Protein AF-A0A6G1RM54-F1 (afdb_monomer_lite)

Sequence (121 aa):
WNFHCWVESWMARPDLAPGYDGWQALDPTPQEKSEGVFCCGPAPVKAIKEGDLQLKYDIPFIFAEVNADVVYWVVHQDGTEKKSTHSSVVGKNISTKSVGRDSREDITHTYKYPEGSDKER

Organism: NCBI:txid2861861

InterPro domains:
  IPR036985 Transglutaminase-like superfamily [G3DSA:3.90.260.10] (1-121)
  IPR038765 Papain-like cysteine peptidase superfamily [SSF54001] (1-121)
  IPR050779 Protein-glutamine gamma-glutamyltransferases [PTHR11590] (1-121)

Secondary structure (DSSP, 8-state):
------EEEEE--TTS-TT--EEEEEE-SSSS-BTTBS-EEEEEHHHHHHT-TTSTTTHHHHHHHHHPPEEEEEE-TTS-EEEEEESTTSS-S-EEEPTTSSSEEE-HHHHSPPTT-TTT-

Foldseek 3Di:
DLDDDWDWDFADPPVDDPDLGTIFTKHQPQDDDDVNHRIWDSHRLQCLAQVVCPDDDPSVPVNCQQFPKDKDWDQDPVRDIDIDIDGPPGNPQPWDADPPHRDIDGPSVSRYDDPPDPSRD

Structure (mmCIF, N/CA/C/O backbone):
data_AF-A0A6G1RM54-F1
#
_entry.id   AF-A0A6G1RM54-F1
#
loop_
_atom_site.group_PDB
_atom_site.id
_atom_site.type_symbol
_atom_site.label_atom_id
_atom_site.label_alt_id
_atom_site.label_comp_id
_atom_site.label_asym_id
_atom_site.label_entity_id
_atom_site.label_seq_id
_atom_site.pdbx_PDB_ins_code
_atom_site.Cartn_x
_atom_site.Cartn_y
_atom_site.Cartn_z
_atom_site.occupancy
_atom_site.B_iso_or_equiv
_atom_site.auth_seq_id
_atom_site.auth_comp_id
_atom_site.auth_asym_id
_atom_site.auth_atom_id
_atom_site.pdbx_PDB_model_num
ATOM 1 N N . TRP A 1 1 ? 11.915 -6.211 -3.943 1.00 92.19 1 TRP A N 1
ATOM 2 C CA . TRP A 1 1 ? 12.238 -7.140 -2.841 1.00 92.19 1 TRP A CA 1
ATOM 3 C C . TRP A 1 1 ? 11.519 -8.459 -3.105 1.00 92.19 1 TRP A C 1
ATOM 5 O O . TRP A 1 1 ? 10.517 -8.421 -3.807 1.00 92.19 1 TRP A O 1
ATOM 15 N N . ASN A 1 2 ? 12.002 -9.605 -2.599 1.00 95.25 2 ASN A N 1
ATOM 16 C CA . ASN A 1 2 ? 11.247 -10.870 -2.720 1.00 95.25 2 ASN A CA 1
ATOM 17 C C . ASN A 1 2 ? 9.975 -10.838 -1.857 1.00 95.25 2 ASN A C 1
ATOM 19 O O . ASN A 1 2 ? 8.913 -11.250 -2.307 1.00 95.25 2 ASN A O 1
ATOM 23 N N . PHE A 1 3 ? 10.097 -10.321 -0.635 1.00 97.00 3 PHE A N 1
ATOM 24 C CA . PHE A 1 3 ? 9.001 -9.912 0.239 1.00 97.00 3 PHE A CA 1
ATOM 25 C C . PHE A 1 3 ? 9.489 -8.751 1.111 1.00 97.00 3 PHE A C 1
ATOM 27 O O . PHE A 1 3 ? 10.698 -8.544 1.232 1.00 97.00 3 PHE A O 1
ATOM 34 N N . HIS A 1 4 ? 8.556 -8.018 1.703 1.00 96.44 4 HIS A N 1
ATOM 35 C CA . HIS A 1 4 ? 8.797 -6.959 2.677 1.00 96.44 4 HIS A CA 1
ATOM 36 C C . HIS A 1 4 ? 7.687 -7.010 3.735 1.00 96.44 4 HIS A C 1
ATOM 38 O O . HIS A 1 4 ? 6.591 -7.485 3.434 1.00 96.44 4 HIS A O 1
ATOM 44 N N . CYS A 1 5 ? 7.985 -6.595 4.964 1.00 96.50 5 CYS A N 1
ATOM 45 C CA . CYS A 1 5 ? 7.058 -6.665 6.089 1.00 96.50 5 CYS A CA 1
ATOM 46 C C . CYS A 1 5 ? 6.900 -5.287 6.732 1.00 96.50 5 CYS A C 1
ATOM 48 O O . CYS A 1 5 ? 7.890 -4.658 7.091 1.00 96.50 5 CYS A O 1
ATOM 50 N N . TRP A 1 6 ? 5.653 -4.899 6.976 1.00 97.00 6 TRP A N 1
ATOM 51 C CA . TRP A 1 6 ? 5.265 -3.739 7.779 1.00 97.00 6 TRP A CA 1
ATOM 52 C C . TRP A 1 6 ? 4.241 -4.173 8.843 1.00 97.00 6 TRP A C 1
ATOM 54 O O . TRP A 1 6 ? 3.945 -5.364 8.986 1.00 97.00 6 TRP A O 1
ATOM 64 N N . VAL A 1 7 ? 3.706 -3.227 9.616 1.00 97.81 7 VAL A N 1
ATOM 65 C CA . VAL A 1 7 ? 2.714 -3.485 10.672 1.00 97.81 7 VAL A CA 1
ATOM 66 C C . VAL A 1 7 ? 1.422 -2.724 10.385 1.00 97.81 7 VAL A C 1
ATOM 68 O O . VAL A 1 7 ? 1.456 -1.596 9.906 1.00 97.81 7 VAL A O 1
ATOM 71 N N . GLU A 1 8 ? 0.275 -3.312 10.725 1.00 98.44 8 GLU A N 1
ATOM 72 C CA . GLU A 1 8 ? -1.001 -2.596 10.764 1.00 98.44 8 GLU A CA 1
ATOM 73 C C . GLU A 1 8 ? -1.437 -2.320 12.207 1.00 98.44 8 GLU A C 1
ATOM 75 O O . GLU A 1 8 ? -1.351 -3.189 13.075 1.00 98.44 8 GLU A O 1
ATOM 80 N N . SER A 1 9 ? -1.925 -1.109 12.476 1.00 98.31 9 SER A N 1
ATOM 81 C CA . SER A 1 9 ? -2.528 -0.734 13.762 1.00 98.31 9 SER A CA 1
ATOM 82 C C . SER A 1 9 ? -3.943 -0.206 13.567 1.00 98.31 9 SER A C 1
ATOM 84 O O . SER A 1 9 ? -4.197 0.580 12.658 1.00 98.31 9 SER A O 1
ATOM 86 N N . TRP A 1 10 ? -4.871 -0.629 14.425 1.00 98.44 10 TRP A N 1
ATOM 87 C CA . TRP A 1 10 ? -6.269 -0.207 14.364 1.00 98.44 10 TRP A CA 1
ATOM 88 C C . TRP A 1 10 ? -6.489 1.066 15.183 1.00 98.44 10 TRP A C 1
ATOM 90 O O . TRP A 1 10 ? -6.317 1.054 16.403 1.00 98.44 10 TRP A O 1
ATOM 100 N N . MET A 1 11 ? -6.899 2.156 14.537 1.00 98.31 11 MET A N 1
ATOM 101 C CA . MET A 1 11 ? -7.220 3.417 15.214 1.00 98.31 11 MET A CA 1
ATOM 102 C C . MET A 1 11 ? -8.198 4.273 14.403 1.00 98.31 11 MET A C 1
ATOM 104 O O . MET A 1 11 ? -8.391 4.062 13.206 1.00 98.31 11 MET A O 1
ATOM 108 N N . ALA A 1 12 ? -8.816 5.250 15.066 1.00 97.88 12 ALA A N 1
ATOM 109 C CA . ALA A 1 12 ? -9.551 6.309 14.383 1.00 97.88 12 ALA A CA 1
ATOM 110 C C . ALA A 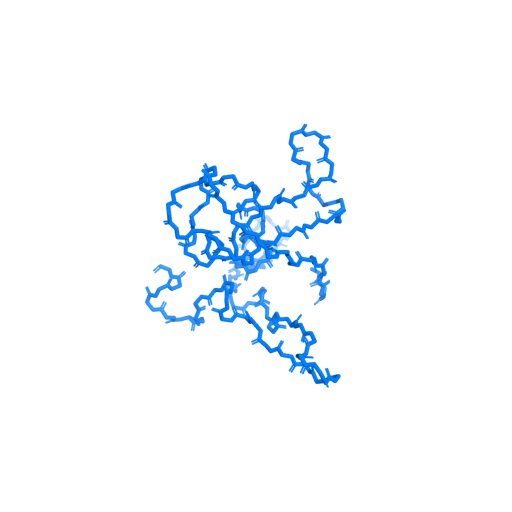1 12 ? -8.584 7.342 13.780 1.00 97.88 12 ALA A C 1
ATOM 112 O O . ALA A 1 12 ? -7.478 7.533 14.291 1.00 97.88 12 ALA A O 1
ATOM 113 N N . ARG A 1 13 ? -9.027 8.037 12.731 1.00 97.62 13 ARG A N 1
ATOM 114 C CA . ARG A 1 13 ? -8.309 9.116 12.040 1.00 97.62 13 ARG A CA 1
ATOM 115 C C . ARG A 1 13 ? -9.108 10.420 12.088 1.00 97.62 13 ARG A C 1
ATOM 117 O O . ARG A 1 13 ? -9.564 10.898 11.051 1.00 97.62 13 ARG A O 1
ATOM 124 N N . PRO A 1 14 ? -9.291 11.020 13.284 1.00 97.19 14 PRO A N 1
ATOM 125 C CA . PRO A 1 14 ? -10.031 12.278 13.432 1.00 97.19 14 PRO A CA 1
ATOM 126 C C . PRO A 1 14 ? -9.338 13.468 12.748 1.00 97.19 14 PRO A C 1
ATOM 128 O O . PRO A 1 14 ? -9.937 14.529 12.603 1.00 97.19 14 PRO A O 1
ATOM 131 N N . ASP A 1 15 ? -8.076 13.301 12.350 1.00 96.75 15 ASP A N 1
ATOM 132 C CA . ASP A 1 15 ? -7.301 14.244 11.549 1.00 96.75 15 ASP A CA 1
ATOM 133 C C . ASP A 1 15 ? -7.667 14.225 10.051 1.00 96.75 15 ASP A C 1
ATOM 135 O O . ASP A 1 15 ? -7.297 15.149 9.327 1.00 96.75 15 ASP A O 1
ATOM 139 N N . LEU A 1 16 ? -8.396 13.205 9.583 1.00 95.75 16 LEU A N 1
ATOM 140 C CA . LEU A 1 16 ? -8.829 13.043 8.194 1.00 95.75 16 LEU A CA 1
ATOM 141 C C . LEU A 1 16 ? -10.352 13.190 8.048 1.00 95.75 16 LEU A C 1
ATOM 143 O O . LEU A 1 16 ? -11.107 13.232 9.019 1.00 95.75 16 LEU A O 1
ATOM 147 N N . ALA A 1 17 ? -10.823 13.248 6.798 1.00 93.69 17 ALA A N 1
ATOM 148 C CA . ALA A 1 17 ? -12.252 13.175 6.509 1.00 93.69 17 ALA A CA 1
ATOM 149 C C . ALA A 1 17 ? -12.852 11.832 6.991 1.00 93.69 17 ALA A C 1
ATOM 151 O O . ALA A 1 17 ? -12.148 10.819 7.021 1.00 93.69 17 ALA A O 1
ATOM 152 N N . PRO A 1 18 ? -14.154 11.782 7.330 1.00 94.94 18 PRO A N 1
ATOM 153 C CA . PRO A 1 18 ? -14.794 10.544 7.753 1.00 94.94 18 PRO A CA 1
ATOM 154 C C . PRO A 1 18 ? -14.603 9.407 6.747 1.00 94.94 18 PRO A C 1
ATOM 156 O O . PRO A 1 18 ? -14.775 9.582 5.541 1.00 94.94 18 PRO A O 1
ATOM 159 N N . GLY A 1 19 ? -14.307 8.217 7.269 1.00 95.75 19 GLY A N 1
ATOM 160 C CA . GLY A 1 19 ? -14.194 6.998 6.475 1.00 95.75 19 GLY A CA 1
ATOM 161 C C . GLY A 1 19 ? -12.784 6.433 6.325 1.00 95.75 19 GLY A C 1
ATOM 162 O O . GLY A 1 19 ? -12.677 5.428 5.630 1.00 95.75 19 GLY A O 1
ATOM 163 N N . TYR A 1 20 ? -11.758 7.013 6.961 1.00 97.75 20 TYR A N 1
ATOM 164 C CA . TYR A 1 20 ? -10.376 6.488 6.996 1.00 97.75 20 TYR A CA 1
ATOM 165 C C . TYR A 1 20 ? -9.971 5.848 8.338 1.00 97.75 20 TYR A C 1
ATOM 167 O O . TYR A 1 20 ? -8.801 5.523 8.550 1.00 97.75 20 TYR A O 1
ATOM 175 N N . ASP A 1 21 ? -10.934 5.643 9.237 1.00 98.00 21 ASP A N 1
ATOM 176 C CA . ASP A 1 21 ? -10.747 4.850 10.454 1.00 98.00 21 ASP A CA 1
ATOM 177 C C . ASP A 1 21 ? -10.436 3.380 10.126 1.00 98.00 21 ASP A C 1
ATOM 179 O O . ASP A 1 21 ? -10.751 2.879 9.043 1.00 98.00 21 ASP A O 1
ATOM 183 N N . GLY A 1 22 ? -9.875 2.664 11.100 1.00 98.31 22 GLY A N 1
ATOM 184 C CA . GLY A 1 22 ? -9.599 1.233 11.009 1.00 98.31 22 GLY A CA 1
ATOM 185 C C . GLY A 1 22 ? -8.108 0.952 10.886 1.00 98.31 22 GLY A C 1
ATOM 186 O O . GLY A 1 22 ? -7.302 1.580 11.576 1.00 98.31 22 GLY A O 1
ATOM 187 N N . TRP A 1 23 ? -7.736 0.004 10.026 1.00 98.62 23 TRP A N 1
ATOM 188 C CA . TRP A 1 23 ? -6.344 -0.400 9.831 1.00 98.62 23 TRP A CA 1
ATOM 189 C C . TRP A 1 23 ? -5.497 0.696 9.183 1.00 98.62 23 TRP A C 1
ATOM 191 O O . TRP A 1 23 ? -5.826 1.226 8.119 1.00 98.62 23 TRP A O 1
ATOM 201 N N . GLN A 1 24 ? -4.382 1.003 9.838 1.00 98.44 24 GLN A N 1
ATOM 202 C CA . GLN A 1 24 ? -3.366 1.935 9.374 1.00 98.44 24 GLN A CA 1
ATOM 203 C C . GLN A 1 24 ? -2.057 1.176 9.171 1.00 98.44 24 GLN A C 1
ATOM 205 O O . GLN A 1 24 ? -1.609 0.511 10.102 1.00 98.44 24 GLN A O 1
ATOM 210 N N . ALA A 1 25 ? -1.439 1.291 8.000 1.00 97.94 25 ALA A N 1
ATOM 211 C CA . ALA A 1 25 ? -0.110 0.759 7.736 1.00 97.94 25 ALA A CA 1
ATOM 212 C C . ALA A 1 25 ? 0.960 1.659 8.378 1.00 97.94 25 ALA A C 1
ATOM 214 O O . ALA A 1 25 ? 0.915 2.886 8.246 1.00 97.94 25 ALA A O 1
ATOM 215 N N . LEU A 1 26 ? 1.908 1.037 9.076 1.00 95.56 26 LEU A N 1
ATOM 216 C CA . LEU A 1 26 ? 3.112 1.647 9.628 1.00 95.56 26 LEU A CA 1
ATOM 217 C C . LEU A 1 26 ? 4.308 0.796 9.218 1.00 95.56 26 LEU A C 1
ATOM 219 O O . LEU A 1 26 ? 4.342 -0.402 9.513 1.00 95.56 26 LEU A O 1
ATOM 223 N N . ASP A 1 27 ? 5.303 1.419 8.601 1.00 93.94 27 ASP A N 1
ATOM 224 C CA . ASP A 1 27 ? 6.546 0.743 8.251 1.00 93.94 27 ASP A CA 1
ATOM 225 C C . ASP A 1 27 ? 7.726 1.368 9.012 1.00 93.94 27 ASP A C 1
ATOM 227 O O . ASP A 1 27 ? 8.107 2.514 8.751 1.00 93.94 27 ASP A O 1
ATOM 231 N N . PRO A 1 28 ? 8.296 0.650 9.999 1.00 88.25 28 PRO A N 1
ATOM 232 C CA . PRO A 1 28 ? 9.481 1.098 10.722 1.00 88.25 28 PRO A CA 1
ATOM 233 C C . PRO A 1 28 ? 10.784 0.822 9.955 1.00 88.25 28 PRO A C 1
ATOM 235 O O . PRO A 1 28 ? 11.861 1.191 10.427 1.00 88.25 28 PRO A O 1
ATOM 238 N N . THR A 1 29 ? 10.722 0.131 8.815 1.00 85.69 29 THR A N 1
ATOM 239 C CA . THR A 1 29 ? 11.897 -0.198 8.011 1.00 85.69 29 THR A CA 1
ATOM 240 C C . THR A 1 29 ? 12.430 1.077 7.363 1.00 85.69 29 THR A C 1
ATOM 242 O O . THR A 1 29 ? 11.688 1.768 6.668 1.00 85.69 29 THR A O 1
ATOM 245 N N . PRO A 1 30 ? 13.715 1.414 7.549 1.00 78.75 30 PRO A N 1
ATOM 246 C CA . PRO A 1 30 ? 14.272 2.662 7.051 1.00 78.75 30 PRO A CA 1
ATOM 247 C C . PRO A 1 30 ? 14.513 2.591 5.535 1.00 78.75 30 PRO A C 1
ATOM 249 O O . PRO A 1 30 ? 15.636 2.351 5.096 1.00 78.75 30 PRO A O 1
ATOM 252 N N . GLN A 1 31 ? 13.456 2.761 4.737 1.00 64.50 31 GLN A N 1
ATOM 253 C CA . GLN A 1 31 ? 13.526 2.765 3.271 1.00 64.50 31 GLN A CA 1
ATOM 254 C C . GLN A 1 31 ? 13.513 4.187 2.705 1.00 64.50 31 GLN A C 1
ATOM 256 O O . GLN A 1 31 ? 14.434 4.569 1.986 1.00 64.50 31 GLN A O 1
ATOM 261 N N . GLU A 1 32 ? 12.521 4.987 3.093 1.00 66.12 32 GLU A N 1
ATOM 262 C CA . GLU A 1 32 ? 12.370 6.390 2.703 1.00 66.12 32 GLU A CA 1
ATOM 263 C C . GLU A 1 32 ? 12.373 7.301 3.931 1.00 66.12 32 GLU A C 1
ATOM 265 O O . GLU A 1 32 ? 12.085 6.879 5.056 1.00 66.12 32 GLU A O 1
ATOM 270 N N . LYS A 1 33 ? 12.746 8.567 3.725 1.00 67.44 33 LYS A N 1
ATOM 271 C CA . LYS A 1 33 ? 12.720 9.568 4.797 1.00 67.44 33 LYS A CA 1
ATOM 272 C C . LYS A 1 33 ? 11.405 10.338 4.754 1.00 67.44 33 LYS A C 1
ATOM 274 O O . LYS A 1 33 ? 11.221 11.163 3.863 1.00 67.44 33 LYS A O 1
ATOM 279 N N . SER A 1 34 ? 10.562 10.170 5.767 1.00 64.88 34 SER A N 1
ATOM 280 C CA . SER A 1 34 ? 9.443 11.076 6.029 1.00 64.88 34 SER A CA 1
ATOM 281 C C . SER A 1 34 ? 9.928 12.233 6.904 1.00 64.88 34 SER A C 1
ATOM 283 O O . SER A 1 34 ? 10.473 12.031 7.989 1.00 64.88 34 SER A O 1
ATOM 285 N N . GLU A 1 35 ? 9.846 13.461 6.387 1.00 69.25 35 GLU A N 1
ATOM 286 C CA . GLU A 1 35 ? 10.306 14.68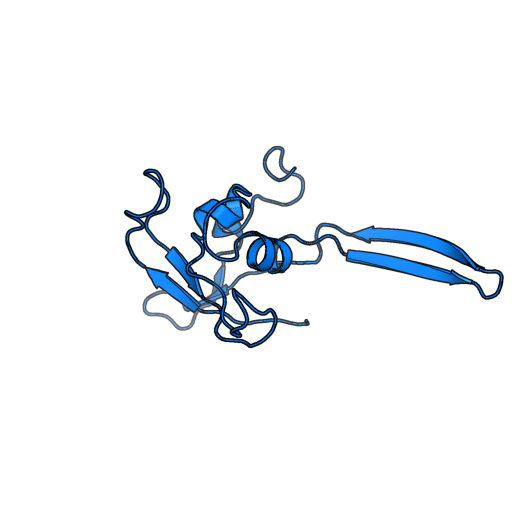7 7.070 1.00 69.25 35 GLU A CA 1
ATOM 287 C C . GLU A 1 35 ? 11.756 14.610 7.618 1.00 69.25 35 GLU A C 1
ATOM 289 O O . GLU A 1 35 ? 12.120 15.250 8.602 1.00 69.25 35 GLU A O 1
ATOM 294 N N . GLY A 1 36 ? 12.625 13.833 6.957 1.00 64.88 36 GLY A N 1
ATOM 295 C CA . GLY A 1 36 ? 14.035 13.663 7.332 1.00 64.88 36 GLY A CA 1
ATOM 296 C C . GLY A 1 36 ? 14.320 12.525 8.321 1.00 64.88 36 GLY A C 1
ATOM 297 O O . GLY A 1 36 ? 15.495 12.228 8.558 1.00 64.88 36 GLY A O 1
ATOM 298 N N . VAL A 1 37 ? 13.287 11.853 8.834 1.00 69.44 37 VAL A N 1
ATOM 299 C CA . VAL A 1 37 ? 13.381 10.674 9.707 1.00 69.44 37 VAL A CA 1
ATOM 300 C C . VAL A 1 37 ? 12.958 9.427 8.932 1.00 69.44 37 VAL A C 1
ATOM 302 O O . VAL A 1 37 ? 12.083 9.470 8.077 1.00 69.44 37 VAL A O 1
ATOM 305 N N . PHE A 1 38 ? 13.602 8.296 9.206 1.00 69.31 38 PHE A N 1
ATOM 306 C CA . PHE A 1 38 ? 13.218 7.018 8.616 1.00 69.31 38 PHE A CA 1
ATOM 307 C C . PHE A 1 38 ? 12.013 6.423 9.355 1.00 69.31 38 PHE A C 1
ATOM 309 O O . PHE A 1 38 ? 12.170 5.663 10.311 1.00 69.31 38 PHE A O 1
ATOM 316 N N . CYS A 1 39 ? 10.820 6.812 8.929 1.00 75.81 39 CYS A N 1
ATOM 317 C CA . CYS A 1 39 ? 9.545 6.249 9.354 1.00 75.81 39 CYS A CA 1
ATOM 318 C C . CYS A 1 39 ? 8.516 6.423 8.232 1.00 75.81 39 CYS A C 1
ATOM 320 O O . CYS A 1 39 ? 8.645 7.336 7.419 1.00 75.81 39 CYS A O 1
ATOM 322 N N . CYS A 1 40 ? 7.508 5.553 8.184 1.00 83.62 40 CYS A N 1
ATOM 323 C CA . CYS A 1 40 ? 6.379 5.669 7.264 1.00 83.62 40 CYS A CA 1
ATOM 324 C C . CYS A 1 40 ? 5.058 5.378 7.988 1.00 83.62 40 CYS A C 1
ATOM 326 O O . CYS A 1 40 ? 4.942 4.388 8.720 1.00 83.62 40 CYS A O 1
ATOM 328 N N . GLY A 1 41 ? 4.056 6.227 7.758 1.00 88.06 41 GLY A N 1
ATOM 329 C CA . GLY A 1 41 ? 2.707 6.096 8.309 1.00 88.06 41 GLY A CA 1
ATOM 330 C C . GLY A 1 41 ? 2.460 6.920 9.585 1.00 88.06 41 GLY A C 1
ATOM 331 O O . GLY A 1 41 ? 3.340 7.640 10.055 1.00 88.06 41 GLY A O 1
ATOM 332 N N . PRO A 1 42 ? 1.247 6.846 10.168 1.00 95.88 42 PRO A N 1
ATOM 333 C CA . PRO A 1 42 ? 0.163 5.922 9.831 1.00 95.88 42 PRO A CA 1
ATOM 334 C C . PRO A 1 42 ? -0.560 6.284 8.522 1.00 95.88 42 PRO A C 1
ATOM 336 O O . PRO A 1 42 ? -1.124 7.374 8.377 1.00 95.88 42 PRO A O 1
ATOM 339 N N . ALA A 1 43 ? -0.590 5.340 7.581 1.00 97.44 43 ALA A N 1
ATOM 340 C CA . ALA A 1 43 ? -1.308 5.459 6.313 1.00 97.44 43 ALA A CA 1
ATOM 341 C C . ALA A 1 43 ? -2.603 4.636 6.359 1.00 97.44 43 ALA A C 1
ATOM 343 O O . ALA A 1 43 ? -2.529 3.431 6.611 1.00 97.44 43 ALA A O 1
ATOM 344 N N . PRO A 1 44 ? -3.790 5.211 6.100 1.00 98.38 44 PRO A N 1
ATOM 345 C CA . PRO A 1 44 ? -5.013 4.419 6.077 1.00 98.38 44 PRO A CA 1
ATOM 346 C C . PRO A 1 44 ? -4.944 3.366 4.968 1.00 98.38 44 PRO A C 1
ATOM 348 O O . PRO A 1 44 ? -4.779 3.717 3.799 1.00 98.38 44 PRO A O 1
ATOM 351 N N . VAL A 1 45 ? -5.145 2.088 5.303 1.00 98.44 45 VAL A N 1
ATOM 352 C CA . VAL A 1 45 ? -5.156 0.993 4.308 1.00 98.44 45 V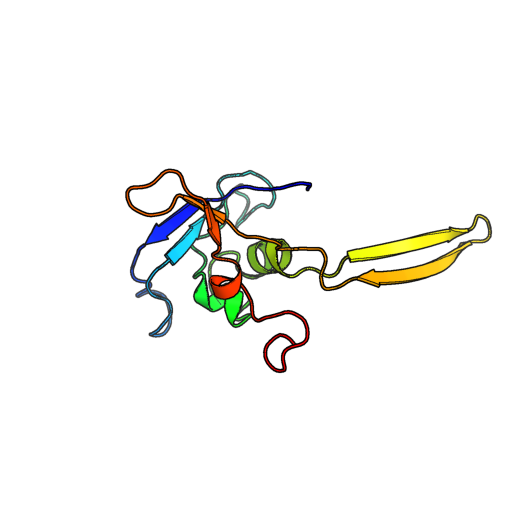AL A CA 1
ATOM 353 C C . VAL A 1 45 ? -6.210 1.252 3.229 1.00 98.44 45 VAL A C 1
ATOM 355 O O . VAL A 1 45 ? -5.981 1.023 2.045 1.00 98.44 45 VAL A O 1
ATOM 358 N N . LYS A 1 46 ? -7.340 1.849 3.621 1.00 98.00 46 LYS A N 1
ATOM 359 C CA . LYS A 1 46 ? -8.369 2.289 2.680 1.00 98.00 46 LYS A CA 1
ATOM 360 C C . LYS A 1 46 ? -7.869 3.361 1.705 1.00 98.00 46 LYS A C 1
ATOM 362 O O . LYS A 1 46 ? -8.150 3.254 0.522 1.00 98.00 46 LYS A O 1
ATOM 367 N N . ALA A 1 47 ? -7.138 4.368 2.180 1.00 97.75 47 ALA A N 1
ATOM 368 C CA . ALA A 1 47 ? -6.618 5.426 1.314 1.00 97.75 47 ALA A CA 1
ATOM 369 C C . ALA A 1 47 ? -5.585 4.877 0.317 1.00 97.75 47 ALA A C 1
ATOM 371 O O . ALA A 1 47 ? -5.548 5.310 -0.830 1.00 97.75 47 ALA A O 1
ATOM 372 N N . ILE A 1 48 ? -4.799 3.873 0.727 1.00 97.81 48 ILE A N 1
ATOM 373 C CA . ILE A 1 48 ? -3.915 3.129 -0.179 1.00 97.81 48 ILE A CA 1
ATOM 374 C C . ILE A 1 48 ? -4.748 2.422 -1.258 1.00 97.81 48 ILE A C 1
ATOM 376 O O . ILE A 1 48 ? -4.482 2.591 -2.441 1.00 97.81 48 ILE A O 1
ATOM 380 N N . LYS A 1 49 ? -5.811 1.708 -0.880 1.00 97.69 49 LYS A N 1
ATOM 381 C CA . LYS A 1 49 ? -6.676 1.012 -1.844 1.00 97.69 49 LYS A CA 1
ATOM 382 C C . LYS A 1 49 ? -7.367 1.924 -2.851 1.00 97.69 49 LYS A C 1
ATOM 384 O O . LYS A 1 49 ? -7.472 1.552 -4.016 1.00 97.69 49 LYS A O 1
ATOM 389 N N . GLU A 1 50 ? -7.869 3.068 -2.401 1.00 97.06 50 GLU A N 1
ATOM 390 C CA . GLU A 1 50 ? -8.573 4.019 -3.269 1.00 97.06 50 GLU A CA 1
ATOM 391 C C . GLU A 1 50 ? -7.615 4.940 -4.047 1.00 97.06 50 GLU A C 1
ATOM 393 O O . GLU A 1 50 ? -8.053 5.671 -4.929 1.00 97.06 50 GLU A O 1
ATOM 398 N N . GLY A 1 51 ? -6.307 4.901 -3.761 1.00 95.88 51 GLY A N 1
ATOM 399 C CA . GLY A 1 51 ? -5.325 5.762 -4.422 1.00 95.88 51 GLY A CA 1
ATOM 400 C C . GLY A 1 51 ? -5.391 7.227 -3.973 1.00 95.88 51 GLY A C 1
ATOM 401 O O . GLY A 1 51 ? -5.044 8.127 -4.738 1.00 95.88 51 GLY A O 1
ATOM 402 N N . ASP A 1 52 ? -5.796 7.496 -2.730 1.00 96.69 52 ASP A N 1
ATOM 403 C CA . ASP A 1 52 ? -5.910 8.846 -2.161 1.00 96.69 52 ASP A CA 1
ATOM 404 C C . ASP A 1 52 ? -4.542 9.396 -1.710 1.00 96.69 52 ASP A C 1
ATOM 406 O O . ASP A 1 52 ? -4.290 9.681 -0.536 1.00 96.69 52 ASP A O 1
ATOM 410 N N . LEU A 1 53 ? -3.630 9.559 -2.671 1.00 95.19 53 LEU A N 1
ATOM 411 C CA . LEU A 1 53 ? -2.198 9.807 -2.444 1.00 95.19 53 LEU A CA 1
ATOM 412 C C . LEU A 1 53 ? -1.864 11.147 -1.766 1.00 95.19 53 LEU A C 1
ATOM 414 O O . LEU A 1 53 ? -0.729 11.362 -1.350 1.00 95.19 53 LEU A O 1
ATOM 418 N N . GLN A 1 54 ? -2.823 12.069 -1.684 1.00 94.25 54 GLN A N 1
ATOM 419 C CA . GLN A 1 54 ? -2.621 13.406 -1.112 1.00 94.25 54 GLN A CA 1
ATOM 420 C C . GLN A 1 54 ? -2.805 13.445 0.413 1.00 94.25 54 GLN A C 1
ATOM 422 O O . GLN A 1 54 ? -2.512 14.466 1.039 1.00 94.25 54 GLN A O 1
ATOM 427 N N . LEU A 1 55 ? -3.319 12.371 1.024 1.00 93.62 55 LEU A N 1
ATOM 428 C CA . LEU A 1 55 ? -3.545 12.326 2.466 1.00 93.62 55 LEU A CA 1
ATOM 429 C C . LEU A 1 55 ? -2.257 11.981 3.221 1.00 93.62 55 LEU A C 1
ATOM 431 O O . LEU A 1 55 ? -1.355 11.307 2.722 1.00 93.62 55 LEU A O 1
ATOM 435 N N . LYS A 1 56 ? -2.187 12.444 4.470 1.00 89.75 56 LYS A N 1
ATOM 436 C CA . LYS A 1 56 ? -1.098 12.086 5.378 1.00 89.75 56 LYS A CA 1
ATOM 437 C C . LYS A 1 56 ? -1.349 10.705 6.009 1.00 89.75 56 LYS A C 1
A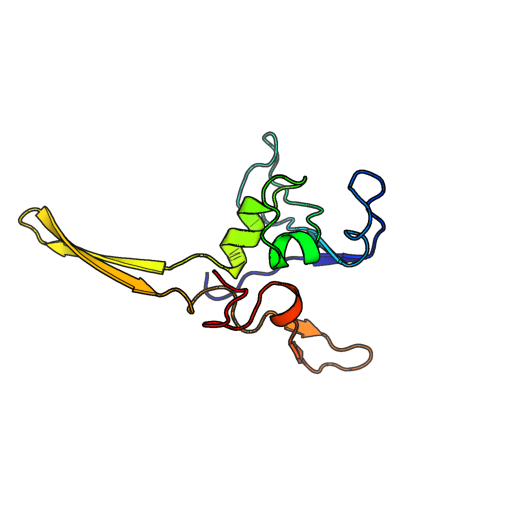TOM 439 O O . LYS A 1 56 ? -2.488 10.383 6.351 1.00 89.75 56 LYS A O 1
ATOM 444 N N . TYR A 1 57 ? -0.338 9.877 6.246 1.00 91.50 57 TYR A N 1
ATOM 445 C CA . TYR A 1 57 ? 1.101 10.074 6.012 1.00 91.50 57 TYR A CA 1
ATOM 446 C C . TYR A 1 57 ? 1.615 9.058 4.987 1.00 91.50 57 TYR A C 1
ATOM 448 O O . TYR A 1 57 ? 1.126 7.934 4.961 1.00 91.50 57 TYR A O 1
ATOM 456 N N . A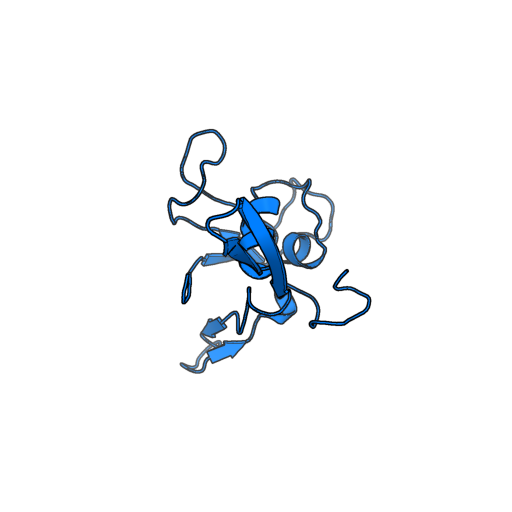SP A 1 58 ? 2.582 9.462 4.156 1.00 92.31 58 ASP A N 1
ATOM 457 C CA . ASP A 1 58 ? 3.404 8.587 3.295 1.00 92.31 58 ASP A CA 1
ATOM 458 C C . ASP A 1 58 ? 2.640 7.610 2.379 1.00 92.31 58 ASP A C 1
ATOM 460 O O . ASP A 1 58 ? 3.183 6.606 1.919 1.00 92.31 58 ASP A O 1
ATOM 464 N N . ILE A 1 59 ? 1.382 7.916 2.056 1.00 94.69 59 ILE A N 1
ATOM 465 C CA . ILE A 1 59 ? 0.535 7.071 1.205 1.00 94.69 59 ILE A CA 1
ATOM 466 C C . ILE A 1 59 ? 1.161 6.809 -0.170 1.00 94.69 59 ILE A C 1
ATOM 468 O O . ILE A 1 59 ? 1.122 5.656 -0.588 1.00 94.69 59 ILE A O 1
ATOM 472 N N . PRO A 1 60 ? 1.773 7.789 -0.875 1.00 94.88 60 PRO A N 1
ATOM 473 C CA . PRO A 1 60 ? 2.416 7.516 -2.161 1.00 94.88 60 PRO A CA 1
ATOM 474 C C . PRO A 1 60 ? 3.483 6.421 -2.091 1.00 94.88 60 PRO A C 1
ATOM 476 O O . PRO A 1 60 ? 3.605 5.626 -3.021 1.00 94.88 60 PRO A O 1
ATOM 479 N N . PHE A 1 61 ? 4.237 6.371 -0.989 1.00 92.69 61 PHE A N 1
ATOM 480 C CA . PHE A 1 61 ? 5.295 5.389 -0.792 1.00 92.69 61 PHE A CA 1
ATOM 481 C C . PHE A 1 61 ? 4.706 3.985 -0.618 1.00 92.69 61 PHE A C 1
ATOM 483 O O . PHE A 1 61 ? 4.993 3.096 -1.418 1.00 92.69 61 PHE A O 1
ATOM 490 N N . ILE A 1 62 ? 3.780 3.818 0.330 1.00 94.38 62 ILE A N 1
ATOM 491 C CA . ILE A 1 62 ? 3.161 2.510 0.601 1.00 94.38 62 ILE A CA 1
ATOM 492 C C . ILE A 1 62 ? 2.288 2.054 -0.582 1.00 94.38 62 ILE A C 1
ATOM 494 O O . ILE A 1 62 ? 2.227 0.868 -0.896 1.00 94.38 62 ILE A O 1
ATOM 498 N N . PHE A 1 63 ? 1.655 2.984 -1.304 1.00 96.62 63 PHE A N 1
ATOM 499 C CA . PHE A 1 63 ? 0.942 2.681 -2.547 1.00 96.62 63 PHE A CA 1
ATOM 500 C C . PHE A 1 63 ? 1.876 2.087 -3.607 1.00 96.62 63 PHE A C 1
ATOM 502 O O . PHE A 1 63 ? 1.540 1.083 -4.236 1.00 96.62 63 PHE A O 1
ATOM 509 N N . ALA A 1 64 ? 3.071 2.658 -3.786 1.00 95.00 64 ALA A N 1
ATOM 510 C CA . ALA A 1 64 ? 4.060 2.121 -4.713 1.00 95.00 64 ALA A CA 1
ATOM 511 C C . ALA A 1 64 ? 4.558 0.726 -4.291 1.00 95.00 64 ALA A C 1
ATOM 513 O O . ALA A 1 64 ? 4.736 -0.135 -5.154 1.00 95.00 64 ALA A O 1
ATOM 514 N N . GLU A 1 65 ? 4.711 0.454 -2.991 1.00 95.25 65 GLU A N 1
ATOM 515 C CA . GLU A 1 65 ? 5.108 -0.876 -2.500 1.00 95.25 65 GLU A CA 1
ATOM 516 C C . GLU A 1 65 ? 4.146 -1.999 -2.914 1.00 95.25 65 GLU A C 1
ATOM 518 O O . GLU A 1 65 ? 4.573 -3.144 -3.095 1.00 95.25 65 GLU A O 1
ATOM 523 N N . VAL A 1 66 ? 2.856 -1.687 -3.078 1.00 96.50 66 VAL A N 1
ATOM 524 C CA . VAL A 1 66 ? 1.814 -2.678 -3.395 1.00 96.50 66 VAL A CA 1
ATOM 525 C C . VAL A 1 66 ? 1.288 -2.598 -4.832 1.00 96.50 66 VAL A C 1
ATOM 527 O O . VAL A 1 66 ? 0.660 -3.554 -5.296 1.00 96.50 66 VAL A O 1
ATOM 530 N N . ASN A 1 67 ? 1.557 -1.506 -5.554 1.00 96.44 67 ASN A N 1
ATOM 531 C CA . ASN A 1 67 ? 0.922 -1.240 -6.849 1.00 96.44 67 ASN A CA 1
ATOM 532 C C . ASN A 1 67 ? 1.862 -0.726 -7.954 1.00 96.44 67 ASN A C 1
ATOM 534 O O . ASN A 1 67 ? 1.387 -0.335 -9.018 1.00 96.44 67 A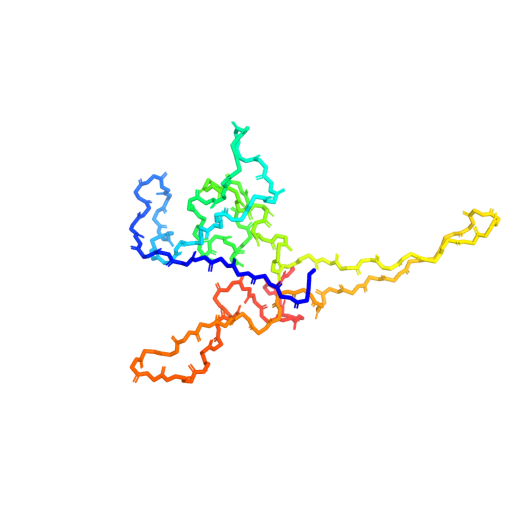SN A O 1
ATOM 538 N N . ALA A 1 68 ? 3.181 -0.686 -7.735 1.00 95.62 68 ALA A N 1
ATOM 539 C CA . ALA A 1 68 ? 4.108 -0.207 -8.761 1.00 95.62 68 ALA A CA 1
ATOM 540 C C . ALA A 1 68 ? 4.189 -1.136 -9.987 1.00 95.62 68 ALA A C 1
ATOM 542 O O . ALA A 1 68 ? 4.349 -2.353 -9.871 1.00 95.62 68 ALA A O 1
ATOM 543 N N . ASP A 1 69 ? 4.203 -0.525 -11.172 1.00 95.44 69 ASP A N 1
ATOM 544 C CA . ASP A 1 69 ? 4.569 -1.198 -12.415 1.00 95.44 69 ASP A CA 1
ATOM 545 C C . ASP A 1 69 ? 6.083 -1.484 -12.436 1.00 95.44 69 ASP A C 1
ATOM 547 O O . ASP A 1 69 ? 6.911 -0.630 -12.106 1.00 95.44 69 ASP A O 1
ATOM 551 N N . VAL A 1 70 ? 6.470 -2.670 -12.903 1.00 95.62 70 VAL A N 1
ATOM 552 C CA . VAL A 1 70 ? 7.876 -3.016 -13.151 1.00 95.62 70 VAL A CA 1
ATOM 553 C C . VAL A 1 70 ? 8.176 -2.867 -14.632 1.00 95.62 70 VAL A C 1
ATOM 555 O O . VAL A 1 70 ? 7.556 -3.516 -15.475 1.00 95.62 70 VAL A O 1
ATOM 558 N N . VAL A 1 71 ? 9.164 -2.034 -14.952 1.00 96.44 71 VAL A N 1
ATOM 559 C CA . VAL A 1 71 ? 9.635 -1.829 -16.324 1.00 96.44 71 VAL A CA 1
ATOM 560 C C . VAL A 1 71 ? 10.996 -2.490 -16.494 1.00 96.44 71 VAL A C 1
ATOM 562 O O . VAL A 1 71 ? 11.967 -2.103 -15.844 1.00 96.44 71 VAL A O 1
ATOM 565 N N . TYR A 1 72 ? 11.078 -3.472 -17.389 1.00 96.19 72 TYR A N 1
ATOM 566 C CA . TYR A 1 72 ? 12.348 -4.042 -17.822 1.00 96.19 72 TYR A CA 1
ATOM 567 C C . TYR A 1 72 ? 12.872 -3.268 -19.021 1.00 96.19 72 TYR A C 1
ATOM 569 O O . TYR A 1 72 ? 12.139 -3.024 -19.981 1.00 96.19 72 TYR A O 1
ATOM 577 N N . TRP A 1 73 ? 14.155 -2.926 -18.967 1.00 97.00 73 TRP A N 1
ATOM 578 C CA . TRP A 1 73 ? 14.870 -2.234 -20.029 1.00 97.00 73 TRP A CA 1
ATOM 579 C C . TRP A 1 73 ? 15.950 -3.151 -20.594 1.00 97.00 73 TRP A C 1
ATOM 581 O O . TRP A 1 73 ? 16.757 -3.708 -19.852 1.00 97.00 73 TRP A O 1
ATOM 591 N N . VAL A 1 74 ? 15.975 -3.291 -21.915 1.00 96.81 74 VAL A N 1
ATOM 592 C CA . VAL A 1 74 ? 17.092 -3.873 -22.656 1.00 96.81 74 VAL A CA 1
ATOM 593 C C . VAL A 1 74 ? 17.812 -2.721 -23.331 1.00 96.81 74 VAL A C 1
ATOM 595 O O . VAL A 1 74 ? 17.288 -2.141 -24.280 1.00 96.81 74 VAL A O 1
ATOM 598 N N . VAL A 1 75 ? 18.990 -2.384 -22.813 1.00 96.69 75 VAL A N 1
ATOM 599 C CA . VAL A 1 75 ? 19.846 -1.318 -23.340 1.00 96.69 75 VAL A CA 1
ATOM 600 C C . VAL A 1 75 ? 20.966 -1.964 -24.147 1.00 96.69 75 VAL A C 1
ATOM 602 O O . VAL A 1 75 ? 21.760 -2.744 -23.617 1.00 96.69 75 VAL A O 1
ATOM 605 N N . HIS A 1 76 ? 20.999 -1.686 -25.444 1.00 96.12 76 HIS A N 1
ATOM 606 C CA . HIS A 1 76 ? 22.021 -2.181 -26.356 1.00 96.12 76 HIS A CA 1
ATOM 607 C C . HIS A 1 76 ? 23.273 -1.289 -26.310 1.00 96.12 76 HIS A C 1
ATOM 609 O O . HIS A 1 76 ? 23.226 -0.131 -25.901 1.00 96.12 76 HIS A O 1
ATOM 615 N N . GLN A 1 77 ? 24.418 -1.822 -26.748 1.00 96.06 77 GLN A N 1
ATOM 616 C CA . GLN A 1 77 ? 25.690 -1.080 -26.751 1.00 96.06 77 GLN A CA 1
ATOM 617 C C . GLN A 1 77 ? 25.677 0.152 -27.669 1.00 96.06 77 GLN A C 1
ATOM 619 O O . GLN A 1 77 ? 26.444 1.083 -27.446 1.00 96.06 77 GLN A O 1
ATOM 624 N N . ASP A 1 78 ? 24.812 0.161 -28.685 1.00 96.19 78 ASP A N 1
ATOM 625 C CA . ASP A 1 78 ? 24.601 1.296 -29.590 1.00 96.19 78 ASP A CA 1
ATOM 626 C C . ASP A 1 78 ? 23.699 2.392 -28.989 1.00 96.19 78 ASP A C 1
ATOM 628 O O . ASP A 1 78 ? 23.414 3.389 -29.651 1.00 96.19 78 ASP A O 1
ATOM 632 N N . GLY A 1 79 ? 23.253 2.215 -27.741 1.00 94.75 79 GLY A N 1
ATOM 633 C CA . GLY A 1 79 ? 22.367 3.135 -27.036 1.00 94.75 79 GLY A CA 1
ATOM 634 C C . GLY A 1 79 ? 20.885 2.953 -27.361 1.00 94.75 79 GLY A C 1
ATOM 635 O O . GLY A 1 79 ? 20.068 3.715 -26.853 1.00 94.75 79 GLY A O 1
ATOM 636 N N . THR A 1 80 ? 20.502 1.970 -28.185 1.00 96.31 80 THR A N 1
ATOM 637 C CA . THR A 1 80 ? 19.083 1.673 -28.418 1.00 96.31 80 THR A CA 1
ATOM 638 C C . THR A 1 80 ? 18.461 0.960 -27.219 1.00 96.31 80 THR A C 1
ATOM 640 O O . THR A 1 80 ? 19.082 0.108 -26.580 1.00 96.31 80 THR A O 1
ATOM 643 N N . GLU A 1 81 ? 17.205 1.291 -26.921 1.00 96.94 81 GLU A N 1
ATOM 644 C CA . GLU A 1 81 ? 16.486 0.773 -25.757 1.00 96.94 81 GLU A CA 1
ATOM 645 C C . GLU A 1 81 ? 15.191 0.069 -26.171 1.00 96.94 81 GLU A C 1
ATOM 647 O O . GLU A 1 81 ? 14.431 0.552 -27.014 1.00 96.94 81 GLU A O 1
ATOM 652 N N . LYS A 1 82 ? 14.905 -1.072 -25.541 1.00 96.12 82 LYS A N 1
ATOM 653 C CA . LYS A 1 82 ? 13.595 -1.734 -25.596 1.00 96.12 82 LYS A CA 1
ATOM 654 C C . LYS A 1 82 ? 13.031 -1.846 -24.191 1.00 96.12 82 LYS A C 1
ATOM 656 O O . LYS A 1 82 ? 13.752 -2.232 -23.276 1.00 96.12 82 LYS A O 1
ATOM 661 N N . LYS A 1 83 ? 11.738 -1.555 -24.036 1.00 96.31 83 LYS A N 1
ATOM 662 C CA . LYS A 1 83 ? 11.043 -1.626 -22.746 1.00 96.31 83 LYS A CA 1
ATOM 663 C C . LYS A 1 83 ? 9.886 -2.618 -22.763 1.00 96.31 83 LYS A C 1
ATOM 665 O O . LYS A 1 83 ? 9.154 -2.691 -23.750 1.00 96.31 83 LYS A O 1
ATOM 670 N N . SER A 1 84 ? 9.693 -3.325 -21.655 1.00 96.56 84 SER A N 1
ATOM 671 C CA . SER A 1 84 ? 8.471 -4.079 -21.360 1.00 96.56 84 SER A CA 1
ATOM 672 C C . SER A 1 84 ? 7.969 -3.732 -19.962 1.00 96.56 84 SER A C 1
ATOM 674 O O . SER A 1 84 ? 8.743 -3.715 -19.007 1.00 96.56 84 SER A O 1
ATOM 676 N N . THR A 1 85 ? 6.674 -3.449 -19.841 1.00 96.00 85 THR A N 1
ATOM 677 C CA . THR A 1 85 ? 6.033 -3.070 -18.575 1.00 96.00 85 THR A CA 1
ATOM 678 C C . THR A 1 85 ? 5.168 -4.214 -18.067 1.00 96.00 85 THR A C 1
ATOM 680 O O . THR A 1 85 ? 4.389 -4.787 -18.826 1.00 96.00 85 THR A O 1
ATOM 683 N N . HIS A 1 86 ? 5.293 -4.529 -16.782 1.00 94.94 86 HIS A N 1
ATOM 684 C CA . HIS A 1 86 ? 4.514 -5.545 -16.088 1.00 94.94 86 HIS A CA 1
ATOM 685 C C . HIS A 1 86 ? 3.853 -4.906 -14.871 1.00 94.94 86 HIS A C 1
ATOM 687 O O . HIS A 1 86 ? 4.541 -4.524 -13.928 1.00 94.94 86 HIS A O 1
ATOM 693 N N . SER A 1 87 ? 2.529 -4.808 -14.888 1.00 92.88 87 SER A N 1
ATOM 694 C CA . SER A 1 87 ? 1.763 -4.177 -13.811 1.00 92.88 87 SER A CA 1
ATOM 695 C C . SER A 1 87 ? 1.447 -5.111 -12.652 1.00 92.88 87 SER A C 1
ATOM 697 O O . SER A 1 87 ? 1.443 -4.714 -11.498 1.00 92.88 87 SER A O 1
ATOM 699 N N . SER A 1 88 ? 1.285 -6.397 -12.945 1.00 92.69 88 SER A N 1
ATOM 700 C CA . SER A 1 88 ? 0.728 -7.359 -11.999 1.00 92.69 88 SER A CA 1
ATOM 701 C C . SER A 1 88 ? 1.786 -8.151 -11.235 1.00 92.69 88 SER A C 1
ATOM 703 O O . SER A 1 88 ? 1.580 -9.328 -10.923 1.00 92.69 88 SER A O 1
ATOM 705 N N . VAL A 1 89 ? 2.985 -7.596 -11.041 1.00 94.88 89 VAL A N 1
ATOM 706 C CA . VAL A 1 89 ? 4.113 -8.310 -10.410 1.00 94.88 89 VAL A CA 1
ATOM 707 C C . VAL A 1 89 ? 4.363 -7.892 -8.962 1.00 94.88 89 VAL A C 1
ATOM 709 O O . VAL A 1 89 ? 4.847 -8.723 -8.195 1.00 94.88 89 VAL A O 1
ATOM 712 N N . VAL A 1 90 ? 3.983 -6.670 -8.583 1.00 96.81 90 VAL A N 1
ATOM 713 C CA . VAL A 1 90 ? 4.149 -6.094 -7.237 1.00 96.81 90 VAL A CA 1
ATOM 714 C C . VAL A 1 90 ? 2.883 -6.305 -6.389 1.00 96.81 90 VAL A C 1
ATOM 716 O O . VAL A 1 90 ? 1.791 -6.516 -6.919 1.00 96.81 90 VAL A O 1
ATOM 719 N N . GLY A 1 91 ? 3.035 -6.319 -5.057 1.00 96.25 91 GLY A N 1
ATOM 720 C CA . GLY A 1 91 ? 1.916 -6.409 -4.107 1.00 96.25 91 GLY A CA 1
ATOM 721 C C . GLY A 1 91 ? 1.103 -7.697 -4.211 1.00 96.25 91 GLY A C 1
ATOM 722 O O . GLY A 1 91 ? -0.124 -7.663 -4.266 1.00 96.25 91 GLY A O 1
ATOM 723 N N . LYS A 1 92 ? 1.781 -8.845 -4.288 1.00 96.81 92 LYS A N 1
ATOM 724 C CA . LYS A 1 92 ? 1.132 -10.161 -4.355 1.00 96.81 92 LYS A CA 1
ATOM 725 C C . LYS A 1 92 ? 0.980 -10.776 -2.977 1.00 96.81 92 LYS A C 1
ATOM 727 O O . LYS A 1 92 ? 1.929 -10.760 -2.200 1.00 96.81 92 LYS A O 1
ATOM 732 N N . ASN A 1 93 ? -0.156 -11.438 -2.752 1.00 97.62 93 ASN A N 1
ATOM 733 C CA . ASN A 1 93 ? -0.405 -12.275 -1.578 1.00 97.62 93 ASN A CA 1
ATOM 734 C C . ASN A 1 93 ? -0.061 -11.550 -0.267 1.00 97.62 93 ASN A C 1
ATOM 736 O O . ASN A 1 93 ? 0.646 -12.107 0.578 1.00 97.62 93 ASN A O 1
ATOM 740 N N . ILE A 1 94 ? -0.525 -10.309 -0.101 1.00 98.50 94 ILE A N 1
ATOM 741 C CA . ILE A 1 94 ? -0.331 -9.567 1.148 1.00 98.50 94 ILE A CA 1
ATOM 742 C C . ILE A 1 94 ? -0.984 -10.393 2.255 1.00 98.50 94 ILE A C 1
ATOM 744 O O . ILE A 1 94 ? -2.139 -10.803 2.138 1.00 98.50 94 ILE A O 1
ATOM 748 N N . SER A 1 95 ? -0.200 -10.740 3.270 1.00 98.69 95 SER A N 1
ATOM 749 C CA . SER A 1 95 ? -0.529 -11.829 4.183 1.00 98.69 95 SER A CA 1
ATOM 750 C C . SER A 1 95 ? -0.428 -11.393 5.630 1.00 98.69 95 SER A C 1
ATOM 752 O O . SER A 1 95 ? 0.537 -10.744 6.022 1.00 98.69 95 SER A O 1
ATOM 754 N N . THR A 1 96 ? -1.374 -11.856 6.438 1.00 98.62 96 THR A N 1
ATOM 755 C CA . THR A 1 96 ? -1.307 -11.777 7.898 1.00 98.62 96 THR A CA 1
ATOM 756 C C . THR A 1 96 ? -1.634 -13.132 8.525 1.00 98.62 96 THR A C 1
ATOM 758 O O . THR A 1 96 ? -2.044 -14.077 7.844 1.00 98.62 96 THR A O 1
ATOM 761 N N . LYS A 1 97 ? -1.407 -13.265 9.830 1.00 98.56 97 LYS A N 1
ATOM 762 C CA . LYS A 1 97 ? -1.777 -14.458 10.597 1.00 98.56 97 LYS A CA 1
ATOM 763 C C . LYS A 1 97 ? -3.273 -14.417 10.907 1.00 98.56 97 LYS A C 1
ATOM 765 O O . LYS A 1 97 ? -3.752 -13.426 11.449 1.00 98.56 97 LYS A O 1
ATOM 770 N N . SER A 1 98 ? -3.991 -15.511 10.652 1.00 98.06 98 SER A N 1
ATOM 771 C CA . SER A 1 98 ? -5.414 -15.607 10.993 1.00 98.06 98 SER A CA 1
ATOM 772 C C . SER A 1 98 ? -5.671 -15.485 12.501 1.00 98.06 98 SER A C 1
ATOM 774 O O . SER A 1 98 ? -4.906 -15.973 13.341 1.00 98.06 98 SER A O 1
ATOM 776 N N . VAL A 1 99 ? -6.822 -14.919 12.864 1.00 98.00 99 VAL A N 1
ATOM 777 C CA . VAL A 1 99 ? -7.258 -14.834 14.266 1.00 98.00 99 VAL A CA 1
ATOM 778 C C . VAL A 1 99 ? -7.409 -16.237 14.869 1.00 98.00 99 VAL A C 1
ATOM 780 O O . VAL A 1 99 ? -8.137 -17.087 14.359 1.00 98.00 99 VAL A O 1
ATOM 783 N N . GLY A 1 100 ? -6.702 -16.493 15.973 1.00 98.25 100 GLY A N 1
ATOM 784 C CA . GLY A 1 100 ? -6.788 -17.749 16.729 1.00 98.25 100 GLY A CA 1
ATOM 785 C C . GLY A 1 100 ? -6.186 -18.989 16.050 1.00 98.25 100 GLY A C 1
ATOM 786 O O . GLY A 1 100 ? -6.348 -20.087 16.579 1.00 98.25 100 GLY A O 1
ATOM 787 N N . ARG A 1 101 ? -5.512 -18.857 14.896 1.00 97.56 101 ARG A N 1
ATOM 788 C CA . ARG A 1 101 ? -4.904 -19.977 14.145 1.00 97.56 101 ARG A CA 1
ATOM 789 C C . ARG A 1 101 ? -3.577 -19.567 13.512 1.00 97.56 101 ARG A C 1
ATOM 791 O O . ARG A 1 101 ? -3.348 -18.387 13.287 1.00 97.56 101 ARG A O 1
ATOM 798 N N . ASP A 1 102 ? -2.719 -20.527 13.182 1.00 98.06 102 ASP A N 1
ATOM 799 C CA . ASP A 1 102 ? -1.432 -20.261 12.507 1.00 98.06 102 ASP A CA 1
ATOM 800 C C . ASP A 1 102 ? -1.542 -20.325 10.972 1.00 98.06 102 ASP A C 1
ATOM 802 O O . ASP A 1 102 ? -0.544 -20.386 10.259 1.00 98.06 102 ASP A O 1
ATOM 806 N N . SER A 1 103 ? -2.770 -20.307 10.445 1.00 98.44 103 SER A N 1
ATOM 807 C CA . SER A 1 103 ? -3.030 -20.202 9.012 1.00 98.44 103 SER A CA 1
ATOM 808 C C . SER A 1 103 ? -2.734 -18.797 8.482 1.00 98.44 103 SER A C 1
ATOM 810 O O . SER A 1 103 ? -2.870 -17.801 9.195 1.00 98.44 103 SER A O 1
ATOM 812 N N . ARG A 1 104 ? -2.369 -18.729 7.198 1.00 98.38 104 ARG A N 1
ATOM 813 C CA . ARG A 1 104 ? -2.235 -17.483 6.439 1.00 98.38 104 ARG A CA 1
ATOM 814 C C . ARG A 1 104 ? -3.615 -16.933 6.088 1.00 98.38 104 ARG A C 1
ATOM 816 O O . ARG A 1 104 ? -4.440 -17.658 5.536 1.00 98.38 104 ARG A O 1
ATOM 823 N N . GLU A 1 105 ? -3.818 -15.651 6.333 1.00 98.56 105 GLU A N 1
ATOM 824 C CA . GLU A 1 105 ? -4.948 -14.869 5.844 1.00 98.56 105 GLU A CA 1
ATOM 825 C C . GLU A 1 105 ? -4.473 -13.933 4.731 1.00 98.56 105 GLU A C 1
ATOM 827 O O . GLU A 1 105 ? -3.487 -13.217 4.899 1.00 98.56 105 GLU A O 1
ATOM 832 N N . ASP A 1 106 ? -5.144 -13.984 3.579 1.00 98.50 106 ASP A N 1
ATOM 833 C CA . ASP A 1 106 ? -4.831 -13.129 2.436 1.00 98.50 106 ASP A CA 1
ATOM 834 C C . ASP A 1 106 ? -5.631 -11.830 2.504 1.00 98.50 106 ASP A C 1
ATOM 836 O O . ASP A 1 106 ? -6.858 -11.827 2.378 1.00 98.50 106 ASP A O 1
ATOM 840 N N . ILE A 1 107 ? -4.920 -10.724 2.670 1.00 98.69 107 ILE A N 1
ATOM 841 C CA . ILE A 1 107 ? -5.486 -9.383 2.778 1.00 98.69 107 ILE A CA 1
ATOM 842 C C . ILE A 1 107 ? -5.159 -8.526 1.550 1.00 98.69 107 ILE A C 1
ATOM 844 O O . ILE A 1 107 ? -5.350 -7.322 1.577 1.00 98.69 107 ILE A O 1
ATOM 848 N N . THR A 1 108 ? -4.728 -9.108 0.423 1.00 98.50 108 THR A N 1
ATOM 849 C CA . THR A 1 108 ? -4.384 -8.329 -0.790 1.00 98.50 108 THR A CA 1
ATOM 850 C C . THR A 1 108 ? -5.525 -7.402 -1.233 1.00 98.50 108 THR A C 1
ATOM 852 O O . THR A 1 108 ? -5.310 -6.253 -1.611 1.00 98.50 108 THR A O 1
ATOM 855 N N . HIS A 1 109 ? -6.764 -7.880 -1.105 1.00 97.94 109 HIS A N 1
ATOM 856 C CA . HIS A 1 109 ? -7.982 -7.150 -1.457 1.00 97.94 109 HIS A CA 1
ATOM 857 C C . HIS A 1 109 ? -8.279 -5.928 -0.566 1.00 97.94 109 HIS A C 1
ATOM 859 O O . HIS A 1 109 ? -9.159 -5.128 -0.907 1.00 97.94 109 HIS A O 1
ATOM 865 N N . THR A 1 110 ? -7.613 -5.784 0.585 1.00 98.38 110 THR A N 1
ATOM 866 C CA . THR A 1 110 ? -7.740 -4.597 1.443 1.00 98.38 110 THR A CA 1
ATOM 867 C C . THR A 1 110 ? -6.840 -3.461 0.969 1.00 98.38 110 THR A C 1
ATOM 869 O O . THR A 1 110 ? -7.194 -2.312 1.196 1.00 98.38 110 THR A O 1
ATOM 872 N N . TYR A 1 111 ? -5.755 -3.775 0.255 1.00 98.25 111 TYR A N 1
ATOM 873 C CA . TYR A 1 111 ? -4.762 -2.817 -0.241 1.00 98.25 111 TYR A CA 1
ATOM 874 C C . TYR A 1 111 ? -4.953 -2.409 -1.694 1.00 98.25 111 TYR A C 1
ATOM 876 O O . TYR A 1 111 ? -4.512 -1.330 -2.068 1.00 98.25 111 TYR A O 1
ATOM 884 N N . LYS A 1 112 ? -5.565 -3.257 -2.525 1.00 97.25 112 LYS A N 1
ATOM 885 C CA . LYS A 1 112 ? -5.827 -2.930 -3.929 1.00 97.25 112 LYS A CA 1
ATOM 886 C C . LYS A 1 112 ? -7.022 -3.673 -4.500 1.00 97.25 112 LYS A C 1
ATOM 888 O O . LYS A 1 112 ? -7.502 -4.667 -3.946 1.00 97.25 112 LYS A O 1
ATOM 893 N N . TYR A 1 113 ? -7.522 -3.156 -5.614 1.00 97.38 113 TYR A N 1
ATOM 894 C CA . TYR A 1 113 ? -8.524 -3.831 -6.426 1.00 97.38 113 TYR A CA 1
ATOM 895 C C . TYR A 1 113 ? -7.904 -4.996 -7.217 1.00 97.38 113 TYR A C 1
ATOM 897 O O . TYR A 1 113 ? -6.687 -5.040 -7.389 1.00 97.38 113 TYR A O 1
ATOM 905 N N . PRO A 1 114 ? -8.710 -5.977 -7.669 1.00 95.44 114 PRO A N 1
ATOM 906 C CA . PRO A 1 114 ? -8.203 -7.059 -8.503 1.00 95.44 114 PRO A CA 1
ATOM 907 C C . PRO A 1 114 ? -7.550 -6.534 -9.783 1.00 95.44 114 PRO A C 1
ATOM 909 O O . PRO A 1 114 ? -8.086 -5.630 -10.428 1.00 95.44 114 PRO A O 1
ATOM 912 N N . GLU A 1 115 ? -6.438 -7.156 -10.162 1.00 91.50 115 GLU A N 1
ATOM 913 C CA . GLU A 1 115 ? -5.710 -6.826 -11.387 1.00 91.50 115 GLU A CA 1
ATOM 914 C C . GLU A 1 115 ? -6.610 -6.981 -12.621 1.00 91.50 115 GLU A C 1
ATOM 916 O O . GLU A 1 115 ? -7.274 -8.008 -12.793 1.00 91.50 115 GLU A O 1
ATOM 921 N N . GLY A 1 116 ? -6.639 -5.961 -13.474 1.00 90.06 116 GLY A N 1
ATOM 922 C CA . GLY A 1 116 ? -7.488 -5.859 -14.658 1.00 90.06 116 GLY A CA 1
ATOM 923 C C . GLY A 1 116 ? -8.930 -5.417 -14.393 1.00 90.06 116 GLY A C 1
ATOM 924 O O . GLY A 1 116 ? -9.737 -5.450 -15.321 1.00 90.06 116 GLY A O 1
ATOM 925 N N . SER A 1 117 ? -9.290 -5.036 -13.163 1.00 92.25 117 SER A N 1
ATOM 926 C CA . SER A 1 117 ? -10.632 -4.516 -12.863 1.00 92.25 117 SER A CA 1
ATOM 927 C C . SER A 1 117 ? -10.774 -3.026 -13.190 1.00 92.25 117 SER A C 1
ATOM 929 O O . SER A 1 117 ? -9.813 -2.271 -13.080 1.00 92.25 117 SER A O 1
ATOM 931 N N . ASP A 1 118 ? -12.000 -2.580 -13.488 1.00 90.75 118 ASP A N 1
ATOM 932 C CA . ASP A 1 118 ? -12.313 -1.169 -13.797 1.00 90.75 118 ASP A CA 1
ATOM 933 C C . ASP A 1 118 ? -11.924 -0.181 -12.685 1.00 90.75 118 ASP A C 1
ATOM 935 O O . ASP A 1 118 ? -11.863 1.019 -12.915 1.00 90.75 118 ASP A O 1
ATOM 939 N N . LYS A 1 119 ? -11.725 -0.668 -11.455 1.00 87.50 119 LYS A N 1
ATOM 940 C CA . LYS A 1 119 ? -11.348 0.159 -10.302 1.00 87.50 119 LYS A CA 1
ATOM 941 C C . LYS A 1 119 ? -9.845 0.208 -10.044 1.00 87.50 119 LYS A C 1
ATOM 943 O O . LYS A 1 119 ? -9.413 0.952 -9.174 1.00 87.50 119 LYS A O 1
ATOM 948 N N . GLU A 1 120 ? -9.058 -0.616 -10.727 1.00 83.06 120 GLU A N 1
ATOM 949 C CA . GLU A 1 120 ? -7.607 -0.647 -10.547 1.00 83.06 120 GLU A CA 1
ATOM 950 C C . GLU A 1 120 ? -6.910 0.549 -11.217 1.00 83.06 120 GLU A C 1
ATOM 952 O O . GLU A 1 120 ? -5.841 0.962 -10.763 1.00 83.06 120 GLU A O 1
ATOM 957 N N . ARG A 1 121 ? -7.488 1.092 -12.299 1.00 65.69 121 ARG A N 1
ATOM 958 C CA . ARG A 1 121 ? -6.872 2.114 -13.157 1.00 65.69 121 ARG A CA 1
ATOM 959 C C . ARG A 1 121 ? -7.868 3.159 -13.634 1.00 65.69 121 ARG A C 1
ATOM 961 O O . ARG A 1 121 ? -8.969 2.757 -14.064 1.00 65.69 121 ARG A O 1
#

Radius of gyration: 16.68 Å; chains: 1; bounding box: 40×35×46 Å

pLDDT: mean 93.3, std 8.42, range [64.5, 98.69]